Protein AF-A0A952NT50-F1 (afdb_monomer_lite)

Secondary structure (DSSP, 8-state):
-HHHHHHHHHHHHHHHHHHHHTT--HHHHHHHHHHHHSTTTHHHH-HHHHHHHS-GGGHHHHHHHHHHHHHHHHHHHHHHS-HHHHHHTHHHHHHHHHHHHHHHHHHHHHHHHHHHHHHHHHHHHHHHHHHHHHHHHHHHHHHHHHHHHHHHHHHHHHGGGSS--

Foldseek 3Di:
DVLLVVQLVVQLQVQLVVCVVVVHHSVVRSVVSCCCLDCNNCCVVPVPVNCVSPPPVCVVVVVVVVVVVVVVVVVVVVVPDDVVVCVVCVVVVVVVVCCVVVVVVCCVVCVVVVVCVVVVVVVVVVPVVVVVVVVVVVVVVVVVVVVVVVVVVVVVVPPPPPPDD

Radius of gyration: 36.41 Å; chains: 1; bounding box: 46×116×44 Å

Sequence (165 aa):
MLAQILIIVVASRLAGRLMRVFGQPAVVGEMIAGIVLGHSVFGLVWPAGFQVVFPAASMPNLYVLAQLGLILFMFVVGMDLRIEHLKSRAKTAVVISHVSIVAPFLLGVGAPSLRKRAFCDGQHRIGQPYGRRERERRRRANLQGHAFDGVHHHAFRGERRDRRR

pLDDT: mean 81.54, std 14.93, range [47.31, 97.56]

Structure (mmCIF, N/CA/C/O backbone):
data_AF-A0A952NT50-F1
#
_entry.id   AF-A0A952NT50-F1
#
loop_
_atom_site.group_PDB
_atom_site.id
_atom_site.type_symbol
_atom_site.label_atom_id
_atom_site.label_alt_id
_atom_site.label_comp_id
_atom_site.label_asym_id
_atom_site.label_entity_id
_atom_site.label_seq_id
_atom_site.pdbx_PDB_ins_code
_atom_site.Cartn_x
_atom_site.Cartn_y
_atom_site.Cartn_z
_atom_site.occupancy
_atom_site.B_iso_or_equiv
_atom_site.auth_seq_id
_atom_site.auth_comp_id
_atom_site.auth_asym_id
_atom_site.auth_atom_id
_atom_site.pdbx_PDB_model_num
ATOM 1 N N . MET A 1 1 ? 15.094 11.043 -11.342 1.00 80.75 1 MET A N 1
ATOM 2 C CA . MET A 1 1 ? 14.196 11.550 -10.279 1.00 80.75 1 MET A CA 1
ATOM 3 C C . MET A 1 1 ? 12.931 12.193 -10.816 1.00 80.75 1 MET A C 1
ATOM 5 O O . MET A 1 1 ? 11.884 11.577 -10.700 1.00 80.75 1 MET A O 1
ATOM 9 N N . LEU A 1 2 ? 12.987 13.382 -11.431 1.00 87.44 2 LEU A N 1
ATOM 10 C CA . LEU A 1 2 ? 11.765 14.095 -11.848 1.00 87.44 2 LEU A CA 1
ATOM 11 C C . LEU A 1 2 ? 10.910 13.293 -12.840 1.00 87.44 2 LEU A C 1
ATOM 13 O O . LEU A 1 2 ? 9.710 13.156 -12.633 1.00 87.44 2 LEU A O 1
ATOM 17 N N . ALA A 1 3 ? 11.535 12.679 -13.849 1.00 89.69 3 ALA A N 1
ATOM 18 C CA . ALA A 1 3 ? 10.836 11.818 -14.804 1.00 89.69 3 ALA A CA 1
ATOM 19 C C . ALA A 1 3 ? 10.148 10.615 -14.130 1.00 89.69 3 ALA A C 1
ATOM 21 O O . ALA A 1 3 ? 9.032 10.267 -14.490 1.00 89.69 3 ALA A O 1
ATOM 22 N N . GLN A 1 4 ? 10.769 10.015 -13.110 1.00 90.25 4 GLN A N 1
ATOM 23 C CA . GLN A 1 4 ? 10.191 8.881 -12.375 1.00 90.25 4 GLN A CA 1
ATOM 24 C C . GLN A 1 4 ? 8.969 9.302 -11.576 1.00 90.25 4 GLN A C 1
ATOM 26 O O . GLN A 1 4 ? 7.935 8.647 -11.644 1.00 90.25 4 GLN A O 1
ATOM 31 N N . ILE A 1 5 ? 9.082 10.411 -10.842 1.00 91.25 5 ILE A N 1
ATOM 32 C CA . ILE A 1 5 ? 7.966 10.966 -10.075 1.00 91.25 5 ILE A CA 1
ATOM 33 C C . ILE A 1 5 ? 6.824 11.320 -11.026 1.00 91.25 5 ILE A C 1
ATOM 35 O O . ILE A 1 5 ? 5.679 10.986 -10.741 1.00 91.25 5 ILE A O 1
ATOM 39 N N . LEU A 1 6 ? 7.128 11.923 -12.180 1.00 94.50 6 LEU A N 1
ATOM 40 C CA . LEU A 1 6 ? 6.132 12.229 -13.202 1.00 94.50 6 LEU A CA 1
ATOM 41 C C . LEU A 1 6 ? 5.423 10.960 -13.691 1.00 94.50 6 LEU A C 1
ATOM 43 O O . LEU A 1 6 ? 4.196 10.922 -13.688 1.00 94.50 6 LEU A O 1
ATOM 47 N N . ILE A 1 7 ? 6.173 9.915 -14.053 1.00 92.94 7 ILE A N 1
ATOM 48 C CA . ILE A 1 7 ? 5.614 8.633 -14.507 1.00 92.94 7 ILE A CA 1
ATOM 49 C C . ILE A 1 7 ? 4.719 8.018 -13.425 1.00 92.94 7 ILE A C 1
ATOM 51 O O . ILE A 1 7 ? 3.589 7.634 -13.723 1.00 92.94 7 ILE A O 1
ATOM 55 N N . ILE A 1 8 ? 5.183 7.977 -12.171 1.00 93.00 8 ILE A N 1
ATOM 56 C CA . ILE A 1 8 ? 4.415 7.439 -11.040 1.00 93.00 8 ILE A CA 1
ATOM 57 C C . ILE A 1 8 ? 3.129 8.243 -10.838 1.00 93.00 8 ILE A C 1
ATOM 59 O O . ILE A 1 8 ? 2.047 7.668 -10.791 1.00 93.00 8 ILE A O 1
ATOM 63 N N . VAL A 1 9 ? 3.218 9.572 -10.747 1.00 94.06 9 VAL A N 1
ATOM 64 C CA . VAL A 1 9 ? 2.055 10.432 -10.485 1.00 94.06 9 VAL A CA 1
ATOM 65 C C . VAL A 1 9 ? 1.040 10.340 -11.621 1.00 94.06 9 VAL A C 1
ATOM 67 O O . VAL A 1 9 ? -0.156 10.213 -11.356 1.00 94.06 9 VAL A O 1
ATOM 70 N N . VAL A 1 10 ? 1.489 10.373 -12.878 1.00 96.25 10 VAL A N 1
ATOM 71 C CA . VAL A 1 10 ? 0.603 10.261 -14.044 1.00 96.25 10 VAL A CA 1
ATOM 72 C C . VAL A 1 10 ? -0.089 8.901 -14.059 1.00 96.25 10 VAL A C 1
ATOM 74 O O . VAL A 1 10 ? -1.316 8.853 -14.145 1.00 96.25 10 VAL A O 1
ATOM 77 N N . ALA A 1 11 ? 0.659 7.808 -13.907 1.00 94.75 11 ALA A N 1
ATOM 78 C CA . ALA A 1 11 ? 0.088 6.465 -13.890 1.00 94.75 11 ALA A CA 1
ATOM 79 C C . ALA A 1 11 ? -0.905 6.273 -12.735 1.00 94.75 11 ALA A C 1
ATOM 81 O O . ALA A 1 11 ? -2.023 5.809 -12.963 1.00 94.75 11 ALA A O 1
ATOM 82 N N . SER A 1 12 ? -0.548 6.700 -11.520 1.00 94.56 12 SER A N 1
ATOM 83 C CA . SER A 1 12 ? -1.426 6.627 -10.349 1.00 94.56 12 SER A CA 1
ATOM 84 C C . SER A 1 12 ? -2.704 7.441 -10.541 1.00 94.56 12 SER A C 1
ATOM 86 O O . SER A 1 12 ? -3.794 6.958 -10.235 1.00 94.56 12 SER A O 1
ATOM 88 N N . ARG A 1 13 ? -2.623 8.648 -11.118 1.00 95.62 13 ARG A N 1
ATOM 89 C CA . ARG A 1 13 ? -3.809 9.477 -11.392 1.00 95.62 13 ARG A CA 1
ATOM 90 C C . ARG A 1 13 ? -4.702 8.879 -12.474 1.00 95.62 13 ARG A C 1
ATOM 92 O O . ARG A 1 13 ? -5.925 8.953 -12.342 1.00 95.62 13 ARG A O 1
ATOM 99 N N . LEU A 1 14 ? -4.121 8.303 -13.525 1.00 96.56 14 LEU A N 1
ATOM 100 C CA . LEU A 1 14 ? -4.877 7.632 -14.583 1.00 96.56 14 LEU A CA 1
ATOM 101 C C . LEU A 1 14 ? -5.596 6.397 -14.036 1.00 96.56 14 LEU A C 1
ATOM 103 O O . LEU A 1 14 ? -6.806 6.270 -14.219 1.00 96.56 14 LEU A O 1
ATOM 107 N N . ALA A 1 15 ? -4.891 5.548 -13.289 1.00 95.38 15 ALA A N 1
ATOM 108 C CA . ALA A 1 15 ? -5.479 4.365 -12.673 1.00 95.38 15 ALA A CA 1
ATOM 109 C C . ALA A 1 15 ? -6.537 4.723 -11.622 1.00 95.38 15 ALA A C 1
ATOM 111 O O . ALA A 1 15 ? -7.607 4.122 -11.604 1.00 95.38 15 ALA A O 1
ATOM 112 N N . GLY A 1 16 ? -6.298 5.741 -10.791 1.00 95.38 16 GLY A N 1
ATOM 113 C CA . GLY A 1 16 ? -7.278 6.232 -9.821 1.00 95.38 16 GLY A CA 1
ATOM 114 C C . GLY A 1 16 ? -8.541 6.793 -10.483 1.00 95.38 16 GLY A C 1
ATOM 115 O O . GLY A 1 16 ? -9.649 6.555 -10.004 1.00 95.38 16 GLY A O 1
ATOM 116 N N . ARG A 1 17 ? -8.409 7.499 -11.617 1.00 95.94 17 ARG A N 1
ATOM 117 C CA . ARG A 1 17 ? -9.565 7.939 -12.421 1.00 95.94 17 ARG A CA 1
ATOM 118 C C . ARG A 1 17 ? -10.319 6.758 -13.017 1.00 95.94 17 ARG A C 1
ATOM 120 O O . ARG A 1 17 ? -11.539 6.729 -12.913 1.00 95.94 17 ARG A O 1
ATOM 127 N N . LEU A 1 18 ? -9.608 5.788 -13.585 1.00 95.81 18 LEU A N 1
ATOM 128 C CA . LEU A 1 18 ? -10.213 4.582 -14.142 1.00 95.81 18 LEU A CA 1
ATOM 129 C C . LEU A 1 18 ? -10.977 3.799 -13.063 1.00 95.81 18 LEU A C 1
ATOM 131 O O . LEU A 1 18 ? -12.113 3.394 -13.273 1.00 95.81 18 LEU A O 1
ATOM 135 N N . MET A 1 19 ? -10.398 3.672 -11.871 1.00 95.50 19 MET A N 1
ATOM 136 C CA . MET A 1 19 ? -11.001 2.968 -10.740 1.00 95.50 19 MET A CA 1
ATOM 137 C C . MET A 1 19 ? -12.266 3.668 -10.212 1.00 95.50 19 MET A C 1
ATOM 139 O O . MET A 1 19 ? -13.236 3.004 -9.852 1.00 95.50 19 MET A O 1
ATOM 143 N N . ARG A 1 20 ? -12.313 5.008 -10.269 1.00 94.12 20 ARG A N 1
ATOM 144 C CA . ARG A 1 20 ? -13.537 5.774 -9.978 1.00 94.12 20 ARG A CA 1
ATOM 145 C C . ARG A 1 20 ? -14.669 5.475 -10.962 1.00 94.12 20 ARG A C 1
ATOM 147 O O . ARG A 1 20 ? -15.819 5.453 -10.537 1.00 94.12 20 ARG A O 1
ATOM 154 N N . VAL A 1 21 ? -14.365 5.220 -12.240 1.00 94.38 21 VAL A N 1
ATOM 155 C CA . VAL A 1 21 ? -15.382 4.820 -13.235 1.00 94.38 21 VAL A CA 1
ATOM 156 C C . VAL A 1 21 ? -16.021 3.482 -12.850 1.00 94.38 21 VAL A C 1
ATOM 158 O O . VAL A 1 21 ? -17.219 3.302 -13.032 1.00 94.38 21 VAL A O 1
ATOM 161 N N . PHE A 1 22 ? -15.257 2.579 -12.233 1.00 93.94 22 PHE A N 1
ATOM 162 C CA . PHE A 1 22 ? -15.753 1.301 -11.714 1.00 93.94 22 PHE A CA 1
ATOM 163 C C . PHE A 1 22 ? -16.436 1.397 -10.333 1.00 93.94 22 PHE A C 1
ATOM 165 O O . PHE A 1 22 ? -16.774 0.370 -9.749 1.00 93.94 22 PHE A O 1
ATOM 172 N N . GLY A 1 23 ? -16.628 2.602 -9.779 1.00 93.56 23 GLY A N 1
ATOM 173 C CA . GLY A 1 23 ? -17.250 2.804 -8.463 1.00 93.56 23 GLY A CA 1
ATOM 174 C C . GLY A 1 23 ? -16.351 2.452 -7.272 1.00 93.56 23 GLY A C 1
ATOM 175 O O . GLY A 1 23 ? -16.820 2.386 -6.138 1.00 93.56 23 GLY A O 1
ATOM 176 N N . GLN A 1 24 ? -15.059 2.227 -7.510 1.00 95.88 24 GLN A N 1
ATOM 177 C CA . GLN A 1 24 ? -14.085 1.915 -6.471 1.00 95.88 24 GLN A CA 1
ATOM 178 C C . GLN A 1 24 ? -13.389 3.198 -5.972 1.00 95.88 24 GLN A C 1
ATOM 180 O O . GLN A 1 24 ? -13.205 4.151 -6.741 1.00 95.88 24 GLN A O 1
ATOM 185 N N . PRO A 1 25 ? -12.963 3.258 -4.695 1.00 94.50 25 PRO A N 1
ATOM 186 C CA . PRO A 1 25 ? -12.194 4.389 -4.187 1.00 94.50 25 PRO A CA 1
ATOM 187 C C . PRO A 1 25 ? -10.909 4.594 -4.997 1.00 94.50 25 PRO A C 1
ATOM 189 O O . PRO A 1 25 ? -10.187 3.642 -5.289 1.00 94.50 25 PRO A O 1
ATOM 192 N N . ALA A 1 26 ? -10.579 5.848 -5.318 1.00 94.25 26 ALA A N 1
ATOM 193 C CA . ALA A 1 26 ? -9.410 6.172 -6.146 1.00 94.25 26 ALA A CA 1
ATOM 194 C C . ALA A 1 26 ? -8.092 5.606 -5.594 1.00 94.25 26 ALA A C 1
ATOM 196 O O . ALA A 1 26 ? -7.243 5.178 -6.371 1.00 94.25 26 ALA A O 1
ATOM 197 N N . VAL A 1 27 ? -7.966 5.537 -4.264 1.00 93.44 27 VAL A N 1
ATOM 198 C CA . VAL A 1 27 ? -6.796 4.991 -3.559 1.00 93.44 27 VAL A CA 1
ATOM 199 C C . VAL A 1 27 ? -6.504 3.547 -3.979 1.00 93.44 27 VAL A C 1
ATOM 201 O O . VAL A 1 27 ? -5.345 3.175 -4.129 1.00 93.44 27 VAL A O 1
ATOM 204 N N . VAL A 1 28 ? -7.539 2.742 -4.249 1.00 94.94 28 VAL A N 1
ATOM 205 C CA . VAL A 1 28 ? -7.368 1.360 -4.725 1.00 94.94 28 VAL A CA 1
ATOM 206 C C . VAL A 1 28 ? -6.683 1.346 -6.096 1.00 94.94 28 VAL A C 1
ATOM 208 O O . VAL A 1 28 ? -5.769 0.558 -6.329 1.00 94.94 28 VAL A O 1
ATOM 211 N N . GLY A 1 29 ? -7.068 2.259 -6.991 1.00 94.94 29 GLY A N 1
ATOM 212 C CA . GLY A 1 29 ? -6.460 2.392 -8.317 1.00 94.94 29 GLY A CA 1
ATOM 213 C C . GLY A 1 29 ? -5.013 2.875 -8.254 1.00 94.94 29 GLY A C 1
ATOM 214 O O . GLY A 1 29 ? -4.162 2.371 -8.984 1.00 94.94 29 GLY A O 1
ATOM 215 N N . GLU A 1 30 ? -4.715 3.800 -7.344 1.00 94.81 30 GLU A N 1
ATOM 216 C CA . GLU A 1 30 ? -3.352 4.285 -7.101 1.00 94.81 30 GLU A CA 1
ATOM 217 C C . GLU A 1 30 ? -2.436 3.164 -6.569 1.00 94.81 30 GLU A C 1
ATOM 219 O O . GLU A 1 30 ? -1.310 3.016 -7.046 1.00 94.81 30 GLU A O 1
ATOM 224 N N . MET A 1 31 ? -2.930 2.316 -5.655 1.00 94.06 31 MET A N 1
ATOM 225 C CA . MET A 1 31 ? -2.195 1.136 -5.171 1.00 94.06 31 MET A CA 1
ATOM 226 C C . MET A 1 31 ? -1.918 0.128 -6.292 1.00 94.06 31 MET A C 1
ATOM 228 O O . MET A 1 31 ? -0.798 -0.371 -6.412 1.00 94.06 31 MET A O 1
ATOM 232 N N . ILE A 1 32 ? -2.913 -0.143 -7.141 1.00 94.69 32 ILE A N 1
ATOM 233 C CA . ILE A 1 32 ? -2.757 -1.049 -8.286 1.00 94.69 32 ILE A CA 1
ATOM 234 C C . ILE A 1 32 ? -1.720 -0.502 -9.268 1.00 94.69 32 ILE A C 1
ATOM 236 O O . ILE A 1 32 ? -0.850 -1.257 -9.694 1.00 94.69 32 ILE A O 1
ATOM 240 N N . ALA A 1 33 ? -1.750 0.797 -9.586 1.00 94.69 33 ALA A N 1
ATOM 241 C CA . ALA A 1 33 ? -0.730 1.415 -10.435 1.00 94.69 33 ALA A CA 1
ATOM 242 C C . ALA A 1 33 ? 0.679 1.239 -9.860 1.00 94.69 33 ALA A C 1
ATOM 244 O O . ALA A 1 33 ? 1.596 0.901 -10.604 1.00 94.69 33 ALA A O 1
ATOM 245 N N . GLY A 1 34 ? 0.843 1.405 -8.544 1.00 92.75 34 GLY A N 1
ATOM 246 C CA . GLY A 1 34 ? 2.114 1.158 -7.863 1.00 92.75 34 GLY A CA 1
ATOM 247 C C . GLY A 1 34 ? 2.588 -0.293 -7.984 1.00 92.75 34 GLY A C 1
ATOM 248 O O . GLY A 1 34 ? 3.756 -0.531 -8.282 1.00 92.75 34 GLY A O 1
ATOM 249 N N . ILE A 1 35 ? 1.691 -1.269 -7.813 1.00 92.81 35 ILE A N 1
ATOM 250 C CA . ILE A 1 35 ? 2.020 -2.698 -7.960 1.00 92.81 35 ILE A CA 1
ATOM 251 C C . ILE A 1 35 ? 2.380 -3.033 -9.412 1.00 92.81 35 ILE A C 1
ATOM 253 O O . ILE A 1 35 ? 3.349 -3.756 -9.652 1.00 92.81 35 ILE A O 1
ATOM 257 N N . VAL A 1 36 ? 1.625 -2.491 -10.372 1.00 92.81 36 VAL A N 1
ATOM 258 C CA . VAL A 1 36 ? 1.848 -2.706 -11.806 1.00 92.81 36 VAL A CA 1
ATOM 259 C C . VAL A 1 36 ? 3.177 -2.097 -12.247 1.00 92.81 36 VAL A C 1
ATOM 261 O O . VAL A 1 36 ? 3.949 -2.777 -12.912 1.00 92.81 36 VAL A O 1
ATOM 264 N N . LEU A 1 37 ? 3.473 -0.856 -11.850 1.00 90.44 37 LEU A N 1
ATOM 265 C CA . LEU A 1 37 ? 4.741 -0.180 -12.160 1.00 90.44 37 LEU A CA 1
ATOM 266 C C . LEU A 1 37 ? 5.935 -0.724 -11.368 1.00 90.44 37 LEU A C 1
ATOM 268 O O . LEU A 1 37 ? 7.084 -0.500 -11.750 1.00 90.44 37 LEU A O 1
ATOM 272 N N . GLY A 1 38 ? 5.676 -1.404 -10.255 1.00 88.12 38 GLY A N 1
ATOM 273 C CA . GLY A 1 38 ? 6.701 -1.992 -9.414 1.00 88.12 38 GLY A CA 1
ATOM 274 C C . GLY A 1 38 ? 7.410 -3.176 -10.070 1.00 88.12 38 GLY A C 1
ATOM 275 O O . GLY A 1 38 ? 7.023 -3.701 -11.118 1.00 88.12 38 GLY A O 1
ATOM 276 N N . HIS A 1 39 ? 8.450 -3.655 -9.391 1.00 84.81 39 HIS A N 1
ATOM 277 C CA . HIS A 1 39 ? 9.201 -4.828 -9.834 1.00 84.81 39 HIS A CA 1
ATOM 278 C C . HIS A 1 39 ? 8.315 -6.088 -9.939 1.00 84.81 39 HIS A C 1
ATOM 280 O O . HIS A 1 39 ? 8.584 -6.965 -10.755 1.00 84.81 39 HIS A O 1
ATOM 286 N N . SER A 1 40 ? 7.234 -6.161 -9.153 1.00 84.44 40 SER A N 1
ATOM 287 C CA . SER A 1 40 ? 6.323 -7.310 -9.089 1.00 84.44 40 SER A CA 1
ATOM 288 C C . SER A 1 40 ? 5.581 -7.610 -10.391 1.00 84.44 40 SER A C 1
ATOM 290 O O . SER A 1 40 ? 5.180 -8.750 -10.581 1.00 84.44 40 SER A O 1
ATOM 292 N N . VAL A 1 41 ? 5.371 -6.626 -11.271 1.00 89.44 41 VAL A N 1
ATOM 293 C CA . VAL A 1 41 ? 4.690 -6.841 -12.560 1.00 89.44 41 VAL A CA 1
ATOM 294 C C . VAL A 1 41 ? 5.548 -6.304 -13.695 1.00 89.44 41 VAL A C 1
ATOM 296 O O . VAL A 1 41 ? 6.017 -7.087 -14.519 1.00 89.44 41 VAL A O 1
ATOM 299 N N . PHE A 1 42 ? 5.827 -4.998 -13.721 1.00 87.62 42 PHE A N 1
ATOM 300 C CA . PHE A 1 42 ? 6.633 -4.398 -14.785 1.00 87.62 42 PHE A CA 1
ATOM 301 C C . PHE A 1 42 ? 8.058 -4.965 -14.822 1.00 87.62 42 PHE A C 1
ATOM 303 O O . PHE A 1 42 ? 8.573 -5.258 -15.899 1.00 87.62 42 PHE A O 1
ATOM 310 N N . GLY A 1 43 ? 8.657 -5.218 -13.653 1.00 85.31 43 GLY A N 1
ATOM 311 C CA . GLY A 1 43 ? 9.974 -5.857 -13.556 1.00 85.31 43 GLY A CA 1
ATOM 312 C C . GLY A 1 43 ? 10.014 -7.304 -14.061 1.00 85.31 43 GLY A C 1
ATOM 313 O O . GLY A 1 43 ? 11.036 -7.716 -14.601 1.00 85.31 43 GLY A O 1
ATOM 314 N N . LEU A 1 44 ? 8.914 -8.060 -13.946 1.00 85.81 44 LEU A N 1
ATOM 315 C CA . LEU A 1 44 ? 8.819 -9.434 -14.461 1.00 85.81 44 LEU A CA 1
ATOM 316 C C . LEU A 1 44 ? 8.550 -9.480 -15.969 1.00 85.81 44 LEU A C 1
ATOM 318 O O . LEU A 1 44 ? 9.103 -10.330 -16.661 1.00 85.81 44 LEU A O 1
ATOM 322 N N . VAL A 1 45 ? 7.701 -8.580 -16.477 1.00 88.50 45 VAL A N 1
ATOM 323 C CA . VAL A 1 45 ? 7.327 -8.544 -17.901 1.00 88.50 45 VAL A CA 1
ATOM 324 C C . VAL A 1 45 ? 8.445 -7.941 -18.751 1.00 88.50 45 VAL A C 1
ATOM 326 O O . VAL A 1 45 ? 8.733 -8.451 -19.831 1.00 88.50 45 VAL A O 1
ATOM 329 N N . TRP A 1 46 ? 9.088 -6.867 -18.276 1.00 88.31 46 TRP A N 1
ATOM 330 C CA . TRP A 1 46 ? 10.166 -6.196 -19.002 1.00 88.31 46 TRP A CA 1
ATOM 331 C C . TRP A 1 46 ? 11.281 -5.699 -18.059 1.00 88.31 46 TRP A C 1
ATOM 333 O O . TRP A 1 46 ? 11.364 -4.507 -17.741 1.00 88.31 46 TRP A O 1
ATOM 343 N N . PRO A 1 47 ? 12.243 -6.574 -17.706 1.00 85.00 47 PRO A N 1
ATOM 344 C CA . PRO A 1 47 ? 13.343 -6.232 -16.801 1.00 85.00 47 PRO A CA 1
ATOM 345 C C . PRO A 1 47 ? 14.230 -5.083 -17.310 1.00 85.00 47 PRO A C 1
ATOM 347 O O . PRO A 1 47 ? 14.584 -4.181 -16.554 1.00 85.00 47 PRO A O 1
ATOM 350 N N . ALA A 1 48 ? 14.568 -5.076 -18.605 1.00 85.69 48 ALA A N 1
ATOM 351 C CA . ALA A 1 48 ? 15.426 -4.045 -19.198 1.00 85.69 48 ALA A CA 1
ATOM 352 C C . ALA A 1 48 ? 14.782 -2.641 -19.180 1.00 85.69 48 ALA A C 1
ATOM 354 O O . ALA A 1 48 ? 15.441 -1.659 -18.856 1.00 85.69 48 ALA A O 1
ATOM 355 N N . GLY A 1 49 ? 13.482 -2.543 -19.465 1.00 84.38 49 GLY A N 1
ATOM 356 C CA . GLY A 1 49 ? 12.706 -1.305 -19.422 1.00 84.38 49 GLY A CA 1
ATOM 357 C C . GLY A 1 49 ? 12.532 -0.799 -17.995 1.00 84.38 49 GLY A C 1
ATOM 358 O O . GLY A 1 49 ? 12.641 0.403 -17.759 1.00 84.38 49 GLY A O 1
ATOM 359 N N . PHE A 1 50 ? 12.372 -1.705 -17.024 1.00 86.75 50 PHE A N 1
ATOM 360 C CA . PHE A 1 50 ? 12.378 -1.344 -15.608 1.00 86.75 50 PHE A CA 1
ATOM 361 C C . PHE A 1 50 ? 13.696 -0.674 -15.198 1.00 86.75 50 PHE A C 1
ATOM 363 O O . PHE A 1 50 ? 13.654 0.373 -14.566 1.00 86.75 50 PHE A O 1
ATOM 370 N N . GLN A 1 51 ? 14.856 -1.203 -15.602 1.00 85.25 51 GLN A N 1
ATOM 371 C CA . GLN A 1 51 ? 16.159 -0.602 -15.265 1.00 85.25 51 GLN A CA 1
ATOM 372 C C . GLN A 1 51 ? 16.376 0.778 -15.909 1.00 85.25 51 GLN A C 1
ATOM 374 O O . GLN A 1 51 ? 17.027 1.637 -15.315 1.00 85.25 51 GLN A O 1
ATOM 379 N N . VAL A 1 52 ? 15.807 1.012 -17.097 1.00 86.38 52 VAL A N 1
ATOM 380 C CA . VAL A 1 52 ? 15.858 2.318 -17.779 1.00 86.38 52 VAL A CA 1
ATOM 381 C C . VAL A 1 52 ? 14.975 3.348 -17.070 1.00 86.38 52 VAL A C 1
ATOM 383 O O . VAL A 1 52 ? 15.405 4.474 -16.825 1.00 86.38 52 VAL A O 1
ATOM 386 N N . VAL A 1 53 ? 13.743 2.970 -16.717 1.00 84.88 53 VAL A N 1
ATOM 387 C CA . VAL A 1 53 ? 12.782 3.873 -16.061 1.00 84.88 53 VAL A CA 1
ATOM 388 C C . VAL A 1 53 ? 13.142 4.088 -14.586 1.00 84.88 53 VAL A C 1
ATOM 390 O O . VAL A 1 53 ? 13.049 5.200 -14.060 1.00 84.88 53 VAL A O 1
ATOM 393 N N . PHE A 1 54 ? 13.616 3.043 -13.916 1.00 86.69 54 PHE A N 1
ATOM 394 C CA . PHE A 1 54 ? 13.896 3.003 -12.488 1.00 86.69 54 PHE A CA 1
ATOM 395 C C . PHE A 1 54 ? 15.326 2.506 -12.185 1.00 86.69 54 PHE A C 1
ATOM 397 O O . PHE A 1 54 ? 15.497 1.398 -11.674 1.00 86.69 54 PHE A O 1
ATOM 404 N N . PRO A 1 55 ? 16.372 3.327 -12.423 1.00 85.88 55 PRO A N 1
ATOM 405 C CA . PRO A 1 55 ? 17.746 2.952 -12.103 1.00 85.88 55 PRO A CA 1
ATOM 406 C C . PRO A 1 55 ? 17.956 2.764 -10.596 1.00 85.88 55 PRO A C 1
ATOM 408 O O . PRO A 1 55 ? 17.411 3.520 -9.785 1.00 85.88 55 PRO A O 1
ATOM 411 N N . ALA A 1 56 ? 18.833 1.830 -10.217 1.00 85.44 56 ALA A N 1
ATOM 412 C CA . ALA A 1 56 ? 19.143 1.514 -8.818 1.00 85.44 56 ALA A CA 1
ATOM 413 C C . ALA A 1 56 ? 19.605 2.732 -7.996 1.00 85.44 56 ALA A C 1
ATOM 415 O O . ALA A 1 56 ? 19.204 2.888 -6.845 1.00 85.44 56 ALA A O 1
ATOM 416 N N . ALA A 1 57 ? 20.360 3.651 -8.610 1.00 88.50 57 ALA A N 1
ATOM 417 C CA . ALA A 1 57 ? 20.793 4.897 -7.975 1.00 88.50 57 ALA A CA 1
ATOM 418 C C . ALA A 1 57 ? 19.618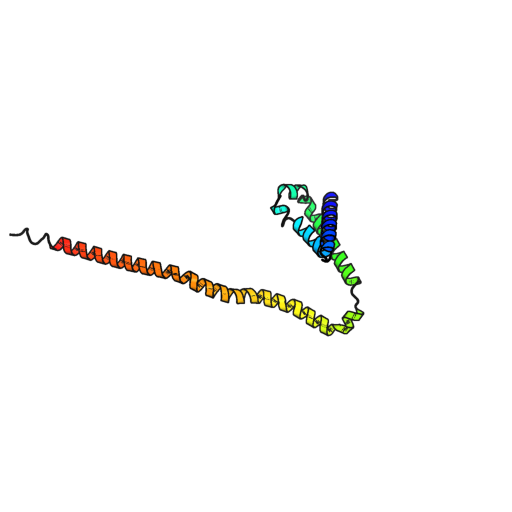 5.777 -7.514 1.00 88.50 57 ALA A C 1
ATOM 420 O O . ALA A 1 57 ? 19.788 6.623 -6.639 1.00 88.50 57 ALA A O 1
ATOM 421 N N . SER A 1 58 ? 18.426 5.593 -8.100 1.00 87.00 58 SER A N 1
ATOM 422 C CA . SER A 1 58 ? 17.258 6.396 -7.760 1.00 87.00 58 SER A CA 1
ATOM 423 C C . SER A 1 58 ? 16.381 5.831 -6.643 1.00 87.00 58 SER A C 1
ATOM 425 O O . SER A 1 58 ? 15.648 6.580 -5.996 1.00 87.00 58 SER A O 1
ATOM 427 N N . MET A 1 59 ? 16.465 4.525 -6.397 1.00 87.69 59 MET A N 1
ATOM 428 C CA . MET A 1 59 ? 15.610 3.819 -5.438 1.00 87.69 59 MET A CA 1
ATOM 429 C C . MET A 1 59 ? 15.643 4.403 -4.018 1.00 87.69 59 MET A C 1
ATOM 431 O O . MET A 1 59 ? 14.563 4.594 -3.455 1.00 87.69 59 MET A O 1
ATOM 435 N N . PRO A 1 60 ? 16.811 4.760 -3.441 1.00 92.12 60 PRO A N 1
ATOM 436 C CA . PRO A 1 60 ? 16.856 5.294 -2.081 1.00 92.12 60 PRO A CA 1
ATOM 437 C C . PRO A 1 60 ? 16.076 6.605 -1.928 1.00 92.12 60 PRO A C 1
ATOM 439 O O . PRO A 1 60 ? 15.309 6.762 -0.981 1.00 92.12 60 PRO A O 1
ATOM 442 N N . ASN A 1 61 ? 16.194 7.529 -2.886 1.00 92.38 61 ASN A N 1
ATOM 443 C CA . ASN A 1 61 ? 15.498 8.816 -2.794 1.00 92.38 61 ASN A CA 1
ATOM 444 C C . ASN A 1 61 ? 13.988 8.662 -3.013 1.00 92.38 61 ASN A C 1
ATOM 446 O O . ASN A 1 61 ? 13.207 9.326 -2.333 1.00 92.38 61 ASN A O 1
ATOM 450 N N . LEU A 1 62 ? 13.564 7.778 -3.929 1.00 91.19 62 LEU A N 1
ATOM 451 C CA . LEU A 1 62 ? 12.144 7.450 -4.096 1.00 91.19 62 LEU A CA 1
ATOM 452 C C . LEU A 1 62 ? 11.555 6.832 -2.824 1.00 91.19 62 LEU A C 1
ATOM 454 O O . LEU A 1 62 ? 10.427 7.156 -2.463 1.00 91.19 62 LEU A O 1
ATOM 458 N N . TYR A 1 63 ? 12.317 5.983 -2.132 1.00 92.06 63 TYR A N 1
ATOM 459 C CA . TYR A 1 63 ? 11.890 5.371 -0.878 1.00 92.06 63 TYR A CA 1
ATOM 460 C C . TYR A 1 63 ? 11.682 6.411 0.227 1.00 92.06 63 TYR A C 1
ATOM 462 O O . TYR A 1 63 ? 10.628 6.421 0.862 1.00 92.06 63 TYR A O 1
ATOM 470 N N . VAL A 1 64 ? 12.630 7.336 0.405 1.00 95.31 64 VAL A N 1
ATOM 471 C CA . VAL A 1 64 ? 12.486 8.441 1.369 1.00 95.31 64 VAL A CA 1
ATOM 472 C C . VAL A 1 64 ? 11.268 9.301 1.028 1.00 95.31 64 VAL A C 1
ATOM 474 O O . VAL A 1 64 ? 10.462 9.606 1.905 1.00 95.31 64 VAL A O 1
ATOM 477 N N . LEU A 1 65 ? 11.075 9.644 -0.249 1.00 93.69 65 LEU A N 1
ATOM 478 C CA . LEU A 1 65 ? 9.920 10.431 -0.680 1.00 93.69 65 LEU A CA 1
ATOM 479 C C . LEU A 1 65 ? 8.591 9.698 -0.435 1.00 93.69 65 LEU A C 1
ATOM 481 O O . LEU A 1 65 ? 7.626 10.315 0.012 1.00 93.69 65 LEU A O 1
ATOM 485 N N . ALA A 1 66 ? 8.540 8.387 -0.684 1.00 93.19 66 ALA A N 1
ATOM 486 C CA . ALA A 1 66 ? 7.364 7.562 -0.420 1.00 93.19 66 ALA A CA 1
ATOM 487 C C . ALA A 1 66 ? 7.049 7.474 1.079 1.00 93.19 66 ALA A C 1
ATOM 489 O O . ALA A 1 66 ? 5.885 7.573 1.464 1.00 93.19 66 ALA A O 1
ATOM 490 N N . GLN A 1 67 ? 8.071 7.346 1.930 1.00 96.25 67 GLN A N 1
ATOM 491 C CA . GLN A 1 67 ? 7.896 7.378 3.382 1.00 96.25 67 GLN A CA 1
ATOM 492 C C . GLN A 1 67 ? 7.361 8.727 3.857 1.00 96.25 67 GLN A C 1
ATOM 494 O O . GLN A 1 67 ? 6.402 8.760 4.623 1.00 96.25 67 GLN A O 1
ATOM 499 N N . LEU A 1 68 ? 7.928 9.835 3.372 1.00 97.12 68 LEU A N 1
ATOM 500 C CA . LEU A 1 68 ? 7.424 11.170 3.693 1.00 97.12 68 LEU A CA 1
ATOM 501 C C . LEU A 1 68 ? 5.971 11.334 3.237 1.00 97.12 68 LEU A C 1
ATOM 503 O O . LEU A 1 68 ? 5.139 11.797 4.012 1.00 97.12 68 LEU A O 1
ATOM 507 N N . GLY A 1 69 ? 5.638 10.887 2.024 1.00 94.50 69 GLY A N 1
ATOM 508 C CA . GLY A 1 69 ? 4.265 10.893 1.518 1.00 94.50 69 GLY A CA 1
ATOM 509 C C . GLY A 1 69 ? 3.308 10.070 2.384 1.00 94.50 69 GLY A C 1
ATOM 510 O O . GLY A 1 69 ? 2.217 10.540 2.698 1.00 94.50 69 GLY A O 1
ATOM 511 N N . LEU A 1 70 ? 3.724 8.880 2.828 1.00 95.25 70 LEU A N 1
ATOM 512 C CA . LEU A 1 70 ? 2.939 8.022 3.717 1.00 95.25 70 LEU A CA 1
ATOM 513 C C . LEU A 1 70 ? 2.732 8.660 5.096 1.00 95.25 70 LEU A C 1
ATOM 515 O O . LEU A 1 70 ? 1.619 8.628 5.617 1.00 95.25 70 LEU A O 1
ATOM 519 N N . ILE A 1 71 ? 3.776 9.256 5.675 1.00 97.56 71 ILE A N 1
ATOM 520 C CA . ILE A 1 71 ? 3.695 9.946 6.969 1.00 97.56 71 ILE A CA 1
ATOM 521 C C . ILE A 1 71 ? 2.745 11.141 6.866 1.00 97.56 71 ILE A C 1
ATOM 523 O O . ILE A 1 71 ? 1.844 11.273 7.692 1.00 97.56 71 ILE A O 1
ATOM 527 N N . LEU A 1 72 ? 2.896 11.975 5.833 1.00 97.25 72 LEU A N 1
ATOM 528 C CA . LEU A 1 72 ? 2.008 13.115 5.587 1.00 97.25 72 LEU A CA 1
ATOM 529 C C . LEU A 1 72 ? 0.561 12.661 5.348 1.00 97.25 72 LEU A C 1
ATOM 531 O O . LEU A 1 72 ? -0.368 13.272 5.872 1.00 97.25 72 LEU A O 1
ATOM 535 N N . PHE A 1 73 ? 0.354 11.568 4.610 1.00 94.06 73 PHE A N 1
ATOM 536 C CA . PHE A 1 73 ? -0.971 10.988 4.391 1.00 94.06 73 PHE A CA 1
ATOM 537 C C . PHE A 1 73 ? -1.607 10.503 5.701 1.00 94.06 73 PHE A C 1
ATOM 539 O O . PHE A 1 73 ? -2.748 10.855 5.993 1.00 94.06 73 PHE A O 1
ATOM 546 N N . MET A 1 74 ? -0.868 9.759 6.527 1.00 95.19 74 MET A N 1
ATOM 547 C CA . MET A 1 74 ? -1.340 9.319 7.845 1.00 95.19 74 MET A CA 1
ATOM 548 C C . MET A 1 74 ? -1.604 10.491 8.791 1.00 95.19 74 MET A C 1
ATOM 550 O O . MET A 1 74 ? -2.561 10.447 9.561 1.00 95.19 74 MET A O 1
ATOM 554 N N . PHE A 1 75 ? -0.814 11.562 8.700 1.00 96.38 75 PHE A N 1
ATOM 555 C CA . PHE A 1 75 ? -1.053 12.789 9.452 1.00 96.38 75 PHE A CA 1
ATOM 556 C C . PHE A 1 75 ? -2.377 13.455 9.055 1.00 96.38 75 PHE A C 1
ATOM 558 O O . PHE A 1 75 ? -3.183 13.777 9.925 1.00 96.38 75 PHE A O 1
ATOM 565 N N . VAL A 1 76 ? -2.647 13.600 7.753 1.00 95.00 76 VAL A N 1
ATOM 566 C CA . VAL A 1 76 ? -3.918 14.159 7.259 1.00 95.00 76 VAL A CA 1
ATOM 567 C C . VAL A 1 76 ? -5.103 13.291 7.681 1.00 95.00 76 VAL A C 1
ATOM 569 O O . VAL A 1 76 ? -6.089 13.820 8.188 1.00 95.00 76 VAL A O 1
ATOM 572 N N . VAL A 1 77 ? -4.992 11.966 7.545 1.00 92.94 77 VAL A N 1
ATOM 573 C CA . VAL A 1 77 ? -6.027 11.024 8.006 1.00 92.94 77 VAL A CA 1
ATOM 574 C C . VAL A 1 77 ? -6.261 11.152 9.516 1.00 92.94 77 VAL A C 1
ATOM 576 O O . VAL A 1 77 ? -7.403 11.122 9.967 1.00 92.94 77 VAL A O 1
ATOM 579 N N . GLY A 1 78 ? -5.198 11.335 10.304 1.00 92.00 78 GLY A N 1
ATOM 580 C CA . GLY A 1 78 ? -5.296 11.563 11.745 1.00 92.00 78 GLY A CA 1
ATOM 581 C C . GLY A 1 78 ? -5.965 12.892 12.108 1.00 92.00 78 GLY A C 1
ATOM 582 O O . GLY A 1 78 ? -6.730 12.940 13.067 1.00 92.00 78 GLY A O 1
ATOM 583 N N . MET A 1 79 ? -5.724 13.953 11.334 1.00 93.25 79 MET A N 1
ATOM 584 C CA . MET A 1 79 ? -6.342 15.270 11.537 1.00 93.25 79 MET A CA 1
ATOM 585 C C . MET A 1 79 ? -7.830 15.295 11.155 1.00 93.25 79 MET A C 1
ATOM 587 O O . MET A 1 79 ? -8.604 16.034 11.759 1.00 93.25 79 MET A O 1
ATOM 591 N N . ASP A 1 80 ? -8.242 14.473 10.187 1.00 91.06 80 ASP A N 1
ATOM 592 C CA . ASP A 1 80 ? -9.649 14.328 9.780 1.00 91.06 80 ASP A CA 1
ATOM 593 C C . ASP A 1 80 ? -10.472 13.479 10.780 1.00 91.06 80 ASP A C 1
ATOM 595 O O . ASP A 1 80 ? -11.708 13.490 10.791 1.00 91.06 80 ASP A O 1
ATOM 599 N N . LEU A 1 81 ? -9.796 12.754 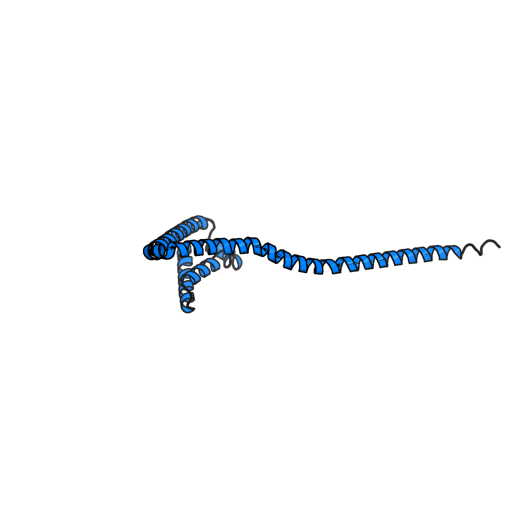11.681 1.00 89.69 81 LEU A N 1
ATOM 600 C CA . LEU A 1 81 ? -10.428 11.880 12.662 1.00 89.69 81 LEU A CA 1
ATOM 601 C C . LEU A 1 81 ? -11.040 12.669 13.838 1.00 89.69 81 LEU A C 1
ATOM 603 O O . LEU A 1 81 ? -10.357 13.265 14.670 1.00 89.69 81 LEU A O 1
ATOM 607 N N . ARG A 1 82 ? -12.371 12.613 13.971 1.00 87.69 82 ARG A N 1
ATOM 608 C CA . ARG A 1 82 ? -13.119 13.312 15.033 1.00 87.69 82 ARG A CA 1
ATOM 609 C C . ARG A 1 82 ? -13.053 12.578 16.377 1.00 87.69 82 ARG A C 1
ATOM 611 O O . ARG A 1 82 ? -13.806 11.632 16.622 1.00 87.69 82 ARG A O 1
ATOM 618 N N . ILE A 1 83 ? -12.224 13.083 17.289 1.00 85.81 83 ILE A N 1
ATOM 619 C CA . ILE A 1 83 ? -12.005 12.506 18.629 1.00 85.81 83 ILE A CA 1
ATOM 620 C C . ILE A 1 83 ? -13.286 12.456 19.482 1.00 85.81 83 ILE A C 1
ATOM 622 O O . ILE A 1 83 ? -13.482 11.494 20.224 1.00 85.81 83 ILE A O 1
ATOM 626 N N . GLU A 1 84 ? -14.184 13.436 19.351 1.00 85.44 84 GLU A N 1
ATOM 627 C CA . GLU A 1 84 ? -15.461 13.494 20.088 1.00 85.44 84 GLU A CA 1
ATOM 628 C C . GLU A 1 84 ? -16.305 12.221 19.882 1.00 85.44 84 GLU A C 1
ATOM 630 O O . GLU A 1 84 ? -16.774 11.588 20.831 1.00 85.44 84 GLU A O 1
ATOM 635 N N . HIS A 1 85 ? -16.428 11.786 18.623 1.00 79.94 85 HIS A N 1
ATOM 636 C CA . HIS A 1 85 ? -17.180 10.585 18.262 1.00 79.94 85 HIS A CA 1
ATOM 637 C C . HIS A 1 85 ? -16.464 9.322 18.742 1.00 79.94 85 HIS A C 1
ATOM 639 O O . HIS A 1 85 ? -17.116 8.387 19.214 1.00 79.94 85 HIS A O 1
ATOM 645 N N . LEU A 1 86 ? -15.128 9.313 18.693 1.00 83.56 86 LEU A N 1
ATOM 646 C CA . LEU A 1 86 ? -14.326 8.192 19.169 1.00 83.56 86 LEU A CA 1
ATOM 647 C C . LEU A 1 86 ? -14.466 7.993 20.684 1.00 83.56 86 LEU A C 1
ATOM 649 O O . LEU A 1 86 ? -14.629 6.858 21.126 1.00 83.56 86 LEU A O 1
ATOM 653 N N . LYS A 1 87 ? -14.478 9.074 21.478 1.00 83.38 87 LYS A N 1
ATOM 654 C CA . LYS A 1 87 ? -14.661 9.007 22.940 1.00 83.38 87 LYS A CA 1
ATOM 655 C C . LYS A 1 87 ? -16.011 8.396 23.319 1.00 83.38 87 LYS A C 1
ATOM 657 O O . LYS A 1 87 ? -16.054 7.507 24.167 1.00 83.38 87 LYS A O 1
ATOM 662 N N . SER A 1 88 ? -17.091 8.798 22.641 1.00 86.69 88 SER A N 1
ATOM 663 C CA . SER A 1 88 ? -18.440 8.262 22.898 1.00 86.69 88 SER A CA 1
ATOM 664 C C . SER A 1 88 ? -18.555 6.748 22.653 1.00 86.69 88 SER A C 1
ATOM 666 O O . SER A 1 88 ? -19.364 6.073 23.288 1.00 86.69 88 SER A O 1
ATOM 668 N N . ARG A 1 89 ? -17.711 6.192 21.772 1.00 87.12 89 ARG A N 1
ATOM 669 C CA . ARG A 1 89 ? -17.677 4.761 21.424 1.00 87.12 89 ARG A CA 1
ATOM 670 C C . ARG A 1 89 ? -16.359 4.081 21.794 1.00 87.12 89 ARG A C 1
ATOM 672 O O . ARG A 1 89 ? -16.060 3.014 21.261 1.00 87.12 89 ARG A O 1
ATOM 679 N N . ALA A 1 90 ? -15.589 4.652 22.722 1.00 86.19 90 ALA A N 1
ATOM 680 C CA . ALA A 1 90 ? -14.228 4.203 23.016 1.00 86.19 90 ALA A CA 1
ATOM 681 C C . ALA A 1 90 ? -14.173 2.731 23.444 1.00 86.19 90 ALA A C 1
ATOM 683 O O . ALA A 1 90 ? -13.337 1.979 22.952 1.00 86.19 90 ALA A O 1
ATOM 684 N N . LYS A 1 91 ? -15.112 2.287 24.293 1.00 88.19 91 LYS A N 1
ATOM 685 C CA . LYS A 1 91 ? -15.200 0.879 24.719 1.00 88.19 91 LYS A CA 1
ATOM 686 C C . LYS A 1 91 ? -15.396 -0.062 23.526 1.00 88.19 91 LYS A C 1
ATOM 688 O O . LYS A 1 91 ? -14.687 -1.055 23.403 1.00 88.19 91 LYS A O 1
ATOM 693 N N . THR A 1 92 ? -16.313 0.275 22.621 1.00 87.44 92 THR A N 1
ATOM 694 C CA . THR A 1 92 ? -16.585 -0.516 21.415 1.00 87.44 92 THR A CA 1
ATOM 695 C C . THR A 1 92 ? -15.397 -0.495 20.454 1.00 87.44 92 THR A C 1
ATOM 697 O O . THR A 1 92 ? -15.020 -1.542 19.939 1.00 87.44 92 THR A O 1
ATOM 700 N N . ALA A 1 93 ? -14.764 0.665 20.256 1.00 88.62 93 ALA A N 1
ATOM 701 C CA . ALA A 1 93 ? -13.577 0.799 19.417 1.00 88.62 93 ALA A CA 1
ATOM 702 C C . ALA A 1 93 ? -12.412 -0.059 19.936 1.00 88.62 93 ALA A C 1
ATOM 704 O O . ALA A 1 93 ? -11.798 -0.775 19.154 1.00 88.62 93 ALA A O 1
ATOM 705 N N . VAL A 1 94 ? -12.152 -0.066 21.25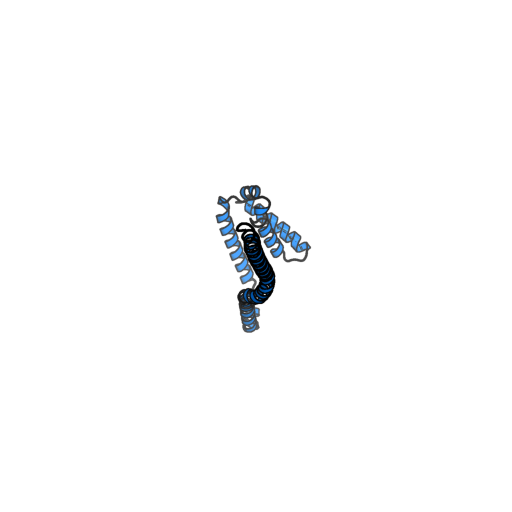0 1.00 91.19 94 VAL A N 1
ATOM 706 C CA . VAL A 1 94 ? -11.093 -0.891 21.860 1.00 91.19 94 VAL A CA 1
ATOM 707 C C . VAL A 1 94 ? -11.339 -2.381 21.626 1.00 91.19 94 VAL A C 1
ATOM 709 O O . VAL A 1 94 ? -10.404 -3.097 21.261 1.00 91.19 94 VAL A O 1
ATOM 712 N N . VAL A 1 95 ? -12.580 -2.845 21.801 1.00 94.44 95 VAL A N 1
ATOM 713 C CA . VAL A 1 95 ? -12.940 -4.249 21.552 1.00 94.44 95 VAL A CA 1
ATOM 714 C C . VAL A 1 95 ? -12.765 -4.596 20.074 1.00 94.44 95 VAL A C 1
ATOM 716 O O . VAL A 1 95 ? -12.111 -5.590 19.769 1.00 94.44 95 VAL A O 1
ATOM 719 N N . ILE A 1 96 ? -13.269 -3.766 19.153 1.00 92.56 96 ILE A N 1
ATOM 720 C CA . ILE A 1 96 ? -13.117 -3.987 17.705 1.00 92.56 96 ILE A CA 1
ATOM 721 C C . ILE A 1 96 ? -11.635 -4.030 17.315 1.00 92.56 96 ILE A C 1
ATOM 723 O O . ILE A 1 96 ? -11.229 -4.942 16.595 1.00 92.56 96 ILE A O 1
ATOM 727 N N . SER A 1 97 ? -10.814 -3.110 17.828 1.00 92.75 97 SER A N 1
ATOM 728 C CA . SER A 1 97 ? -9.371 -3.086 17.569 1.00 92.75 97 SER A CA 1
ATOM 729 C C . SER A 1 97 ? -8.695 -4.377 18.026 1.00 92.75 97 SER A C 1
ATOM 731 O O . SER A 1 97 ? -7.979 -4.997 17.240 1.00 92.75 97 SER A O 1
ATOM 733 N N . HIS A 1 98 ? -8.973 -4.845 19.248 1.00 95.31 98 HIS A N 1
ATOM 734 C CA . HIS A 1 98 ? -8.413 -6.108 19.740 1.00 95.31 98 HIS A CA 1
ATOM 735 C C . HIS A 1 98 ? -8.877 -7.298 18.904 1.00 95.31 98 HIS A C 1
ATOM 737 O O . HIS A 1 98 ? -8.053 -8.125 18.521 1.00 95.31 98 HIS A O 1
ATOM 743 N N . VAL A 1 99 ? -10.163 -7.368 18.557 1.00 95.50 99 VAL A N 1
ATOM 744 C CA . VAL A 1 99 ? -10.698 -8.440 17.707 1.00 95.50 99 VAL A CA 1
ATOM 745 C C . VAL A 1 99 ? -10.030 -8.425 16.329 1.00 95.50 99 VAL A C 1
ATOM 747 O O . VAL A 1 99 ? -9.625 -9.480 15.851 1.00 95.50 99 VAL A O 1
ATOM 750 N N . SER A 1 100 ? -9.833 -7.253 15.719 1.00 94.06 100 SER A N 1
ATOM 751 C CA . SER A 1 100 ? -9.197 -7.117 14.400 1.00 94.06 100 SER A CA 1
ATOM 752 C C . SER A 1 100 ? -7.711 -7.486 14.374 1.00 94.06 100 SER A C 1
ATOM 754 O O . SER A 1 100 ? -7.191 -7.780 13.306 1.00 94.06 100 SER A O 1
ATOM 756 N N . ILE A 1 101 ? -7.033 -7.509 15.525 1.00 94.12 101 ILE A N 1
ATOM 757 C CA . ILE A 1 101 ? -5.640 -7.960 15.653 1.00 94.12 101 ILE A CA 1
ATOM 758 C C . ILE A 1 101 ? -5.611 -9.452 15.986 1.00 94.12 101 ILE A C 1
ATOM 760 O O . ILE A 1 101 ? -4.953 -10.241 15.308 1.00 94.12 101 ILE A O 1
ATOM 764 N N . VAL A 1 102 ? -6.360 -9.853 17.016 1.00 95.44 102 VAL A N 1
ATOM 765 C CA . VAL A 1 102 ? -6.375 -11.225 17.532 1.00 95.44 102 VAL A CA 1
ATOM 766 C C . VAL A 1 102 ? -6.946 -12.192 16.498 1.00 95.44 102 VAL A C 1
ATOM 768 O O . VAL A 1 102 ? -6.389 -13.269 16.318 1.00 95.44 102 VAL A O 1
ATOM 771 N N . ALA A 1 103 ? -8.008 -11.826 15.777 1.00 93.69 103 ALA A N 1
ATOM 772 C CA . ALA A 1 103 ? -8.639 -12.708 14.797 1.00 93.69 103 ALA A CA 1
ATOM 773 C C . ALA A 1 103 ? -7.708 -13.100 13.630 1.00 93.69 103 ALA A C 1
ATOM 775 O O . ALA A 1 103 ? -7.486 -14.300 13.456 1.00 93.69 103 ALA A O 1
ATOM 776 N N . PRO A 1 104 ? -7.113 -12.175 12.843 1.00 92.88 104 PRO A N 1
ATOM 777 C CA . PRO A 1 104 ? -6.182 -12.561 11.784 1.00 92.88 104 PRO A CA 1
ATOM 778 C C . PRO A 1 104 ? -4.903 -13.194 12.337 1.00 92.88 104 PRO A C 1
ATOM 780 O O . PRO A 1 104 ? -4.333 -14.049 11.666 1.00 92.88 104 PRO A O 1
ATOM 783 N N . PHE A 1 105 ? -4.469 -12.850 13.556 1.00 91.94 105 PHE A N 1
ATOM 784 C CA . PHE A 1 105 ? -3.314 -13.492 14.187 1.00 91.94 105 PHE A CA 1
ATOM 785 C C . PHE A 1 105 ? -3.592 -14.961 14.538 1.00 91.94 105 PHE A C 1
ATOM 787 O O . PHE A 1 105 ? -2.827 -15.847 14.156 1.00 91.94 105 PHE A O 1
ATOM 794 N N . LEU A 1 106 ? -4.723 -15.248 15.192 1.00 91.94 106 LEU A N 1
ATOM 795 C CA . LEU A 1 106 ? -5.155 -16.614 15.492 1.00 91.94 106 LEU A CA 1
ATOM 796 C C . LEU A 1 106 ? -5.441 -17.411 14.219 1.00 91.94 106 LEU A C 1
ATOM 798 O O . LEU A 1 106 ? -5.075 -18.581 14.150 1.00 91.94 106 LEU A O 1
ATOM 802 N N . LEU A 1 107 ? -6.043 -16.795 13.197 1.00 87.88 107 LEU A N 1
ATOM 803 C CA . LEU A 1 107 ? -6.208 -17.430 11.890 1.00 87.88 107 LEU A CA 1
ATOM 804 C C . LEU A 1 107 ? -4.854 -17.687 11.217 1.00 87.88 107 LEU A C 1
ATOM 806 O O . LEU A 1 107 ? -4.661 -18.763 10.664 1.00 87.88 107 LEU A O 1
ATOM 810 N N . GLY A 1 108 ? -3.891 -16.769 11.306 1.00 88.44 108 GLY A N 1
ATOM 811 C CA . GLY A 1 108 ? -2.542 -16.944 10.764 1.00 88.44 108 GLY A CA 1
ATOM 812 C C . GLY A 1 108 ? -1.766 -18.081 11.433 1.00 88.44 108 GLY A C 1
ATOM 813 O O . GLY A 1 108 ? -1.143 -18.887 10.744 1.00 88.44 108 GLY A O 1
ATOM 814 N N . VAL A 1 109 ? -1.845 -18.200 12.762 1.00 88.75 109 VAL A N 1
ATOM 815 C CA . VAL A 1 109 ? -1.201 -19.280 13.538 1.00 88.75 109 VAL A CA 1
ATOM 816 C C . VAL A 1 109 ? -1.974 -20.605 13.421 1.00 88.75 109 VAL A C 1
ATOM 818 O O . VAL A 1 109 ? -1.390 -21.690 13.350 1.00 88.75 109 VAL A O 1
ATOM 821 N N . GLY A 1 110 ? -3.304 -20.538 13.378 1.00 85.19 110 GLY A N 1
ATOM 822 C CA . GLY A 1 110 ? -4.202 -21.691 13.366 1.00 85.19 110 GLY A CA 1
ATOM 823 C C . GLY A 1 110 ? -4.404 -22.320 11.986 1.00 85.19 110 GLY A C 1
ATOM 824 O O . GLY A 1 110 ? -4.503 -23.545 11.889 1.00 85.19 110 GLY A O 1
ATOM 825 N N . ALA A 1 111 ? -4.416 -21.535 10.904 1.00 80.88 111 ALA A N 1
ATOM 826 C CA . ALA A 1 111 ? -4.651 -22.034 9.545 1.00 80.88 111 ALA A CA 1
ATOM 827 C C . ALA A 1 111 ? -3.621 -23.084 9.088 1.00 80.88 111 ALA A C 1
ATOM 829 O O . ALA A 1 111 ? -4.035 -24.099 8.518 1.00 80.88 111 ALA A O 1
ATOM 830 N N . PRO A 1 112 ? -2.310 -22.954 9.378 1.00 77.44 112 PRO A N 1
ATOM 831 C CA . PRO A 1 112 ? -1.352 -24.023 9.108 1.00 77.44 112 PRO A CA 1
ATOM 832 C C . PRO A 1 112 ? -1.681 -25.314 9.863 1.00 77.44 112 PRO A C 1
ATOM 834 O O . PRO A 1 112 ? -1.512 -26.405 9.322 1.00 77.44 112 PRO A O 1
ATOM 837 N N . SER A 1 113 ? -2.188 -25.204 11.090 1.00 70.69 113 SER A N 1
ATOM 838 C CA . SER A 1 113 ? -2.538 -26.339 11.951 1.00 70.69 113 SER A CA 1
ATOM 839 C C . SER A 1 113 ? -3.799 -27.063 11.465 1.00 70.69 113 SER A C 1
ATOM 841 O O . SER A 1 113 ? -3.859 -28.293 11.501 1.00 70.69 113 SER A O 1
ATOM 843 N N . LEU A 1 114 ? -4.772 -26.318 10.930 1.00 65.94 114 LEU A N 1
ATOM 844 C CA . LEU A 1 114 ? -5.966 -26.866 10.280 1.00 65.94 114 LEU A CA 1
ATOM 845 C C . LEU A 1 114 ? -5.612 -27.531 8.938 1.00 65.94 114 LEU A C 1
ATOM 847 O O . LEU A 1 114 ? -6.059 -28.642 8.647 1.00 65.94 114 LEU A O 1
ATOM 851 N N . ARG A 1 115 ? -4.723 -26.899 8.155 1.00 61.09 115 ARG A N 1
ATOM 852 C CA . ARG A 1 115 ? -4.236 -27.440 6.879 1.00 61.09 115 ARG A CA 1
ATOM 853 C C . ARG A 1 115 ? -3.370 -28.679 7.066 1.00 61.09 115 ARG A C 1
ATOM 855 O O . ARG A 1 115 ? -3.462 -29.581 6.246 1.00 61.09 115 ARG A O 1
ATOM 862 N N . LYS A 1 116 ? -2.581 -28.782 8.142 1.00 56.44 116 LYS A N 1
ATOM 863 C CA . LYS A 1 116 ? -1.835 -30.012 8.458 1.00 56.44 116 LYS A CA 1
ATOM 864 C C . LYS A 1 116 ? -2.762 -31.207 8.672 1.00 56.44 116 LYS A C 1
ATOM 866 O O . LYS A 1 116 ? -2.403 -32.293 8.244 1.00 56.44 116 LYS A O 1
ATOM 871 N N . ARG A 1 117 ? -3.958 -31.028 9.248 1.00 55.91 117 ARG A N 1
ATOM 872 C CA . ARG A 1 117 ? -4.937 -32.125 9.380 1.00 55.91 117 ARG A CA 1
ATOM 873 C C . ARG A 1 117 ? -5.475 -32.575 8.015 1.00 55.91 117 ARG A C 1
ATOM 875 O O . ARG A 1 117 ? -5.519 -33.771 7.764 1.00 55.91 117 ARG A O 1
ATOM 882 N N . ALA A 1 118 ? -5.766 -31.640 7.108 1.00 58.12 118 ALA A N 1
ATOM 883 C CA . ALA A 1 118 ? -6.211 -31.951 5.743 1.00 58.12 118 ALA A CA 1
ATOM 884 C C . ALA A 1 118 ? -5.089 -32.502 4.831 1.00 58.12 118 ALA A C 1
ATOM 886 O O . ALA A 1 118 ? -5.323 -33.384 4.010 1.00 58.12 118 ALA A O 1
ATOM 887 N N . PHE A 1 119 ? -3.855 -32.010 4.981 1.00 58.66 119 PHE A N 1
ATOM 888 C CA . PHE A 1 119 ? -2.699 -32.419 4.177 1.00 58.66 119 PHE A CA 1
ATOM 889 C C . PHE A 1 119 ? -2.081 -33.736 4.672 1.00 58.66 119 PHE A C 1
ATOM 891 O O . PHE A 1 119 ? -1.707 -34.565 3.848 1.00 58.66 119 PHE A O 1
ATOM 898 N N . CYS A 1 120 ? -2.030 -33.991 5.990 1.00 56.97 120 CYS A N 1
ATOM 899 C CA . CYS A 1 120 ? -1.596 -35.292 6.520 1.00 56.97 120 CYS A CA 1
ATOM 900 C C . CYS A 1 120 ? -2.585 -36.418 6.192 1.00 56.97 120 CYS A C 1
ATOM 902 O O . CYS A 1 120 ? -2.135 -37.520 5.885 1.00 56.97 120 CYS A O 1
ATOM 904 N N . ASP A 1 121 ? -3.898 -36.161 6.207 1.00 57.62 121 ASP A N 1
ATOM 905 C CA . ASP A 1 121 ? -4.899 -37.167 5.814 1.00 57.62 121 ASP A CA 1
ATOM 906 C C . ASP A 1 121 ? -4.813 -37.485 4.304 1.00 57.62 121 ASP A C 1
ATOM 908 O O . ASP A 1 121 ? -4.832 -38.646 3.887 1.00 57.62 121 ASP A O 1
ATOM 912 N N . GLY A 1 122 ? -4.557 -36.463 3.475 1.00 55.31 122 GLY A N 1
ATOM 913 C CA . GLY A 1 122 ? -4.251 -36.634 2.051 1.00 55.31 122 GLY A CA 1
ATOM 914 C C . GLY A 1 122 ? -2.941 -37.393 1.785 1.00 55.31 122 GLY A C 1
ATOM 915 O O . GLY A 1 122 ? -2.906 -38.295 0.948 1.00 55.31 122 GLY A O 1
ATOM 916 N N . GLN A 1 123 ? -1.862 -37.095 2.514 1.00 57.06 123 GLN A N 1
ATOM 917 C CA . GLN A 1 123 ? -0.548 -37.708 2.286 1.00 57.06 123 GLN A CA 1
ATOM 918 C C . GLN A 1 123 ? -0.454 -39.154 2.799 1.00 57.06 123 GLN A C 1
ATOM 920 O O . GLN A 1 123 ? 0.238 -39.973 2.189 1.00 57.06 123 GLN A O 1
ATOM 925 N N . HIS A 1 124 ? -1.198 -39.513 3.850 1.00 54.75 124 HIS A N 1
ATOM 926 C CA . HIS A 1 124 ? -1.265 -40.896 4.332 1.00 54.75 124 HIS A CA 1
ATOM 927 C C . HIS A 1 124 ? -1.912 -41.837 3.295 1.00 54.75 124 HIS A C 1
ATOM 929 O O . HIS A 1 124 ? -1.461 -42.972 3.119 1.00 54.75 124 HIS A O 1
ATOM 935 N N . ARG A 1 125 ? -2.907 -41.356 2.528 1.00 56.34 125 ARG A N 1
ATOM 936 C CA . ARG A 1 125 ? -3.480 -42.103 1.390 1.00 56.34 125 ARG A CA 1
ATOM 937 C C . ARG A 1 125 ? -2.580 -42.134 0.153 1.00 56.34 125 ARG A C 1
ATOM 939 O O . ARG A 1 125 ? -2.588 -43.138 -0.552 1.00 56.34 125 ARG A O 1
ATOM 946 N N . ILE A 1 126 ? -1.793 -41.089 -0.112 1.00 59.06 126 ILE A N 1
ATOM 947 C CA . ILE A 1 126 ? -0.897 -41.025 -1.288 1.00 59.06 126 ILE A CA 1
ATOM 948 C C . ILE A 1 126 ? 0.380 -41.872 -1.076 1.00 59.06 126 ILE A C 1
ATOM 950 O O . ILE A 1 126 ? 0.922 -42.415 -2.037 1.00 59.06 126 ILE A O 1
ATOM 954 N N . GLY A 1 127 ? 0.838 -42.063 0.171 1.00 56.22 127 GLY A N 1
ATOM 955 C CA . GLY A 1 127 ? 2.020 -42.881 0.500 1.00 56.22 127 GLY A CA 1
ATOM 956 C C . GLY A 1 127 ? 1.784 -44.400 0.602 1.00 56.22 127 GLY A C 1
ATOM 957 O O . GLY A 1 127 ? 2.710 -45.187 0.398 1.00 56.22 127 GLY A O 1
ATOM 958 N N . GLN A 1 128 ? 0.555 -44.851 0.875 1.00 63.50 128 GLN A N 1
ATOM 959 C CA . GLN A 1 128 ? 0.210 -46.282 0.939 1.00 63.50 128 GLN A CA 1
ATOM 960 C C . GLN A 1 128 ? 0.291 -47.068 -0.394 1.00 63.50 128 GLN A C 1
ATOM 962 O O . GLN A 1 128 ? 0.719 -48.229 -0.354 1.00 63.50 128 GLN A O 1
ATOM 967 N N . PRO A 1 129 ? -0.071 -46.522 -1.575 1.00 59.19 129 PRO A N 1
ATOM 968 C CA . PRO A 1 129 ? -0.053 -47.296 -2.819 1.00 59.19 129 PRO A CA 1
ATOM 969 C C . PRO A 1 129 ? 1.355 -47.638 -3.332 1.00 59.19 129 PRO A C 1
ATOM 971 O O . PRO A 1 129 ? 1.491 -48.601 -4.090 1.00 59.19 129 PRO A O 1
ATOM 974 N N . TYR A 1 130 ? 2.405 -46.927 -2.905 1.00 60.28 130 TYR A N 1
ATOM 975 C CA . TYR A 1 130 ? 3.776 -47.212 -3.349 1.00 60.28 130 TYR A CA 1
ATOM 976 C C . TYR A 1 130 ? 4.374 -48.439 -2.633 1.00 60.28 130 TYR A C 1
ATOM 978 O O . TYR A 1 130 ? 4.846 -49.382 -3.270 1.00 60.28 130 TYR A O 1
ATOM 986 N N . GLY A 1 131 ? 4.251 -48.510 -1.302 1.00 64.75 131 GLY A N 1
ATOM 987 C CA . GLY A 1 131 ? 4.851 -49.587 -0.501 1.00 64.75 131 GLY A CA 1
ATOM 988 C C . GLY A 1 131 ? 4.215 -50.973 -0.683 1.00 64.75 131 GLY A C 1
ATOM 989 O O . GLY A 1 131 ? 4.868 -51.990 -0.436 1.00 64.75 131 GLY A O 1
ATOM 990 N N . ARG A 1 132 ? 2.953 -51.052 -1.130 1.00 69.94 132 ARG A N 1
ATOM 991 C CA . ARG A 1 132 ? 2.254 -52.335 -1.337 1.00 69.94 132 ARG A CA 1
ATOM 992 C C . ARG A 1 132 ? 2.742 -53.065 -2.591 1.00 69.94 132 ARG A C 1
ATOM 994 O O . ARG A 1 132 ? 3.002 -54.266 -2.527 1.00 69.94 132 ARG A O 1
ATOM 1001 N N . ARG A 1 133 ? 2.954 -52.340 -3.697 1.00 69.00 133 ARG A N 1
ATOM 1002 C CA . ARG A 1 133 ? 3.454 -52.930 -4.954 1.00 69.00 133 ARG A CA 1
ATOM 1003 C C . ARG A 1 133 ? 4.883 -53.438 -4.823 1.00 69.00 133 ARG A C 1
ATOM 1005 O O . ARG A 1 133 ? 5.224 -54.462 -5.408 1.00 69.00 133 ARG A O 1
ATOM 1012 N N . GLU A 1 134 ? 5.710 -52.762 -4.033 1.00 70.75 134 GLU A N 1
ATOM 1013 C CA . GLU A 1 134 ? 7.098 -53.174 -3.836 1.00 70.75 134 GLU A CA 1
ATOM 1014 C C . GLU A 1 134 ? 7.223 -54.399 -2.920 1.00 70.75 134 GLU A C 1
ATOM 1016 O O . GLU A 1 134 ? 8.011 -55.305 -3.198 1.00 70.75 134 GLU A O 1
ATOM 1021 N N . ARG A 1 135 ? 6.368 -54.509 -1.892 1.00 73.19 135 ARG A N 1
ATOM 1022 C CA . ARG A 1 135 ? 6.253 -55.736 -1.084 1.00 73.19 135 ARG A CA 1
ATOM 1023 C C . ARG A 1 135 ? 5.734 -56.918 -1.905 1.00 73.19 135 ARG A C 1
ATOM 1025 O O . ARG A 1 135 ? 6.234 -58.028 -1.739 1.00 73.19 135 ARG A O 1
ATOM 1032 N N . GLU A 1 136 ? 4.788 -56.695 -2.817 1.00 76.69 136 GLU A N 1
ATOM 1033 C CA . GLU A 1 136 ? 4.311 -57.734 -3.741 1.00 76.69 136 GLU A CA 1
ATOM 1034 C C . GLU A 1 136 ? 5.376 -58.134 -4.771 1.00 76.69 136 GLU A C 1
ATOM 1036 O O . GLU A 1 136 ? 5.572 -59.328 -4.998 1.00 76.69 136 GLU A O 1
ATOM 1041 N N . ARG A 1 137 ? 6.131 -57.180 -5.337 1.00 75.44 137 ARG A N 1
ATOM 1042 C CA . ARG A 1 137 ? 7.268 -57.481 -6.227 1.00 75.44 137 ARG A CA 1
ATOM 1043 C C . ARG A 1 137 ? 8.361 -58.267 -5.512 1.00 75.44 137 ARG A C 1
ATOM 1045 O O . ARG A 1 137 ? 8.825 -59.256 -6.065 1.00 75.44 137 ARG A O 1
ATOM 1052 N N . ARG A 1 138 ? 8.728 -57.895 -4.281 1.00 75.56 138 ARG A N 1
ATOM 1053 C CA . ARG A 1 138 ? 9.705 -58.652 -3.479 1.00 75.56 138 ARG A CA 1
ATOM 1054 C C . ARG A 1 138 ? 9.209 -60.055 -3.142 1.00 75.56 138 ARG A C 1
ATOM 1056 O O . ARG A 1 138 ? 9.982 -60.998 -3.246 1.00 75.56 138 ARG A O 1
ATOM 1063 N N . ARG A 1 139 ? 7.923 -60.220 -2.806 1.00 78.88 139 ARG A N 1
ATOM 1064 C CA . ARG A 1 139 ? 7.334 -61.556 -2.610 1.00 78.88 139 ARG A CA 1
ATOM 1065 C C . ARG A 1 139 ? 7.398 -62.391 -3.888 1.00 78.88 139 ARG A C 1
ATOM 1067 O O . ARG A 1 139 ? 7.822 -63.538 -3.817 1.00 78.88 139 ARG A O 1
ATOM 1074 N N . ARG A 1 140 ? 7.048 -61.821 -5.047 1.00 76.62 140 ARG A N 1
ATOM 1075 C CA . ARG A 1 140 ? 7.148 -62.514 -6.346 1.00 76.62 140 ARG A CA 1
ATOM 1076 C C . ARG A 1 140 ? 8.593 -62.867 -6.708 1.00 76.62 140 ARG A C 1
ATOM 1078 O O . ARG A 1 140 ? 8.836 -63.991 -7.122 1.00 76.62 140 ARG A O 1
ATOM 1085 N N . ALA A 1 141 ? 9.542 -61.957 -6.488 1.00 74.44 141 ALA A N 1
ATOM 1086 C CA . ALA A 1 141 ? 10.963 -62.213 -6.713 1.00 74.44 141 ALA A CA 1
ATOM 1087 C C . ALA A 1 141 ? 11.494 -63.337 -5.807 1.00 74.44 141 ALA A C 1
ATOM 1089 O O . ALA A 1 141 ? 12.229 -64.199 -6.276 1.00 74.44 141 ALA A O 1
ATOM 1090 N N . ASN A 1 142 ? 11.068 -63.384 -4.540 1.00 79.69 142 ASN A N 1
ATOM 1091 C CA . ASN A 1 142 ? 11.476 -64.443 -3.618 1.00 79.69 142 ASN A CA 1
ATOM 1092 C C . ASN A 1 142 ? 10.884 -65.814 -4.002 1.00 79.69 142 ASN A C 1
ATOM 1094 O O . ASN A 1 142 ? 11.575 -66.825 -3.971 1.00 79.69 142 ASN A O 1
ATOM 1098 N N . LEU A 1 143 ? 9.617 -65.849 -4.435 1.00 76.75 143 LEU A N 1
ATOM 1099 C CA . LEU A 1 143 ? 8.982 -67.060 -4.976 1.00 76.75 143 LEU A CA 1
ATOM 1100 C C . LEU A 1 143 ? 9.673 -67.555 -6.257 1.00 76.75 143 LEU A C 1
ATOM 1102 O O . LEU A 1 143 ? 9.820 -68.760 -6.443 1.00 76.75 143 LEU A O 1
ATOM 1106 N N . GLN A 1 144 ? 10.123 -66.643 -7.120 1.00 71.75 144 GLN A N 1
ATOM 1107 C CA . GLN A 1 144 ? 10.822 -67.000 -8.353 1.00 71.75 144 GLN A CA 1
ATOM 1108 C C . GLN A 1 144 ? 12.252 -67.501 -8.098 1.00 71.75 144 GLN A C 1
ATOM 1110 O O . GLN A 1 144 ? 12.684 -68.430 -8.776 1.00 71.75 144 GLN A O 1
ATOM 1115 N N . GLY A 1 145 ? 12.947 -66.963 -7.089 1.00 66.25 145 GLY A N 1
ATOM 1116 C CA . GLY A 1 145 ? 14.237 -67.491 -6.628 1.00 66.25 145 GLY A CA 1
ATOM 1117 C C . GLY A 1 145 ? 14.122 -68.920 -6.089 1.00 66.25 145 GLY A C 1
ATOM 1118 O O . GLY A 1 145 ? 14.829 -69.811 -6.548 1.00 66.25 145 GLY A O 1
ATOM 1119 N N . HIS A 1 146 ? 13.145 -69.178 -5.213 1.00 66.88 146 HIS A N 1
ATOM 1120 C CA . HIS A 1 146 ? 12.913 -70.527 -4.682 1.00 66.88 146 HIS A CA 1
ATOM 1121 C C . HIS A 1 146 ? 12.478 -71.544 -5.752 1.00 66.88 146 HIS A C 1
ATOM 1123 O O . HIS A 1 146 ? 12.825 -72.721 -5.653 1.00 66.88 146 HIS A O 1
ATOM 1129 N N . ALA A 1 147 ? 11.749 -71.116 -6.789 1.00 61.53 147 ALA A N 1
ATOM 1130 C CA . ALA A 1 147 ? 11.406 -71.985 -7.915 1.00 61.53 147 ALA A CA 1
ATOM 1131 C C . ALA A 1 147 ? 12.636 -72.349 -8.771 1.00 61.53 147 ALA A C 1
ATOM 1133 O O . ALA A 1 147 ? 12.737 -73.483 -9.232 1.00 61.53 147 ALA A O 1
ATOM 1134 N N . PHE A 1 148 ? 1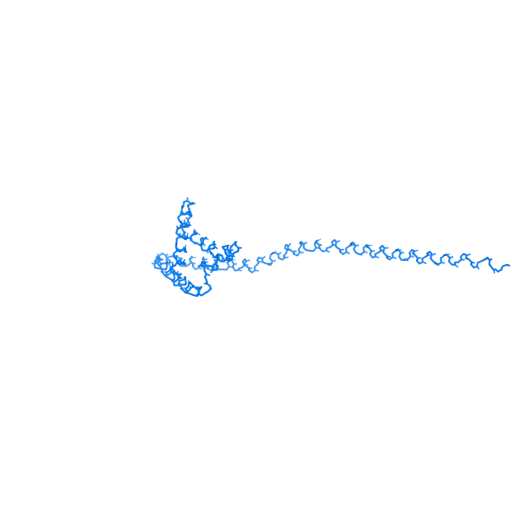3.590 -71.428 -8.950 1.00 59.53 148 PHE A N 1
ATOM 1135 C CA . PHE A 1 148 ? 14.842 -71.702 -9.667 1.00 59.53 148 PHE A CA 1
ATOM 1136 C C . PHE A 1 148 ? 15.772 -72.648 -8.891 1.00 59.53 148 PHE A C 1
ATOM 1138 O O . PHE A 1 148 ? 16.321 -73.580 -9.486 1.00 59.53 148 PHE A O 1
ATOM 1145 N N . ASP A 1 149 ? 15.881 -72.484 -7.570 1.00 58.50 149 ASP A N 1
ATOM 1146 C CA . ASP A 1 149 ? 16.682 -73.380 -6.719 1.00 58.50 149 ASP A CA 1
ATOM 1147 C C . ASP A 1 149 ? 16.138 -74.819 -6.710 1.00 58.50 149 ASP A C 1
ATOM 1149 O O . ASP A 1 149 ? 16.905 -75.787 -6.715 1.00 58.50 149 ASP A O 1
ATOM 1153 N N . GLY A 1 150 ? 14.811 -74.984 -6.776 1.00 57.81 150 GLY A N 1
ATOM 1154 C CA . GLY A 1 150 ? 14.178 -76.300 -6.882 1.00 57.81 150 GLY A CA 1
ATOM 1155 C C . GLY A 1 150 ? 14.496 -77.026 -8.195 1.00 57.81 150 GLY A C 1
ATOM 1156 O O . GLY A 1 150 ? 14.718 -78.237 -8.199 1.00 57.81 150 GLY A O 1
ATOM 1157 N N . VAL A 1 151 ? 14.577 -76.309 -9.318 1.00 58.62 151 VAL A N 1
ATOM 1158 C CA . VAL A 1 151 ? 14.815 -76.922 -10.638 1.00 58.62 151 VAL A CA 1
ATOM 1159 C C . VAL A 1 151 ? 16.277 -77.348 -10.810 1.00 58.62 151 VAL A C 1
ATOM 1161 O O . VAL A 1 151 ? 16.541 -78.438 -11.325 1.00 58.62 151 VAL A O 1
ATOM 1164 N N . HIS A 1 152 ? 17.236 -76.566 -10.306 1.00 53.47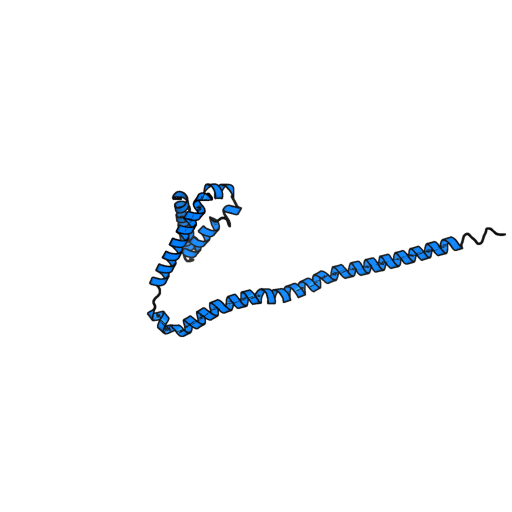 152 HIS A N 1
ATOM 1165 C CA . HIS A 1 152 ? 18.657 -76.925 -10.395 1.00 53.47 152 HIS A CA 1
ATOM 1166 C C . HIS A 1 152 ? 19.033 -78.138 -9.529 1.00 53.47 152 HIS A C 1
ATOM 1168 O O . HIS A 1 152 ? 19.872 -78.945 -9.939 1.00 53.47 152 HIS A O 1
ATOM 1174 N N . HIS A 1 153 ? 18.377 -78.339 -8.381 1.00 52.25 153 HIS A N 1
ATOM 1175 C CA . HIS A 1 153 ? 18.626 -79.519 -7.546 1.00 52.25 153 HIS A CA 1
ATOM 1176 C C . HIS A 1 153 ? 18.020 -80.815 -8.107 1.00 52.25 153 HIS A C 1
ATOM 1178 O O . HIS A 1 153 ? 18.579 -81.894 -7.888 1.00 52.25 153 HIS A O 1
ATOM 1184 N N . HIS A 1 154 ? 16.919 -80.737 -8.861 1.00 52.78 154 HIS A N 1
ATOM 1185 C 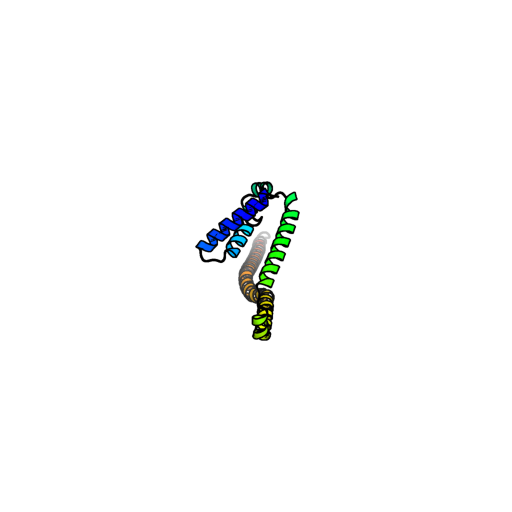CA . HIS A 1 154 ? 16.306 -81.917 -9.478 1.00 52.78 154 HIS A CA 1
ATOM 1186 C C . HIS A 1 154 ? 16.972 -82.329 -10.803 1.00 52.78 154 HIS A C 1
ATOM 1188 O O . HIS A 1 154 ? 17.041 -83.527 -11.081 1.00 52.78 154 HIS A O 1
ATOM 1194 N N . ALA A 1 155 ? 17.557 -81.393 -11.562 1.00 53.47 155 ALA A N 1
ATOM 1195 C CA . ALA A 1 155 ? 18.278 -81.707 -12.801 1.00 53.47 155 ALA A CA 1
ATOM 1196 C C . ALA A 1 155 ? 19.615 -82.448 -12.569 1.00 53.47 155 ALA A C 1
ATOM 1198 O O . ALA A 1 155 ? 20.001 -83.291 -13.372 1.00 53.47 155 ALA A O 1
ATOM 1199 N N . PHE A 1 156 ? 20.293 -82.238 -11.433 1.00 51.84 156 PHE A N 1
ATOM 1200 C CA . PHE A 1 156 ? 21.551 -82.943 -11.122 1.00 51.84 156 PHE A CA 1
ATOM 1201 C C . PHE A 1 156 ? 21.377 -84.349 -10.525 1.00 51.84 156 PHE A C 1
ATOM 1203 O O . PHE A 1 156 ? 22.362 -85.079 -10.372 1.00 51.84 156 PHE A O 1
ATOM 1210 N N . ARG A 1 157 ? 20.147 -84.760 -10.180 1.00 56.03 157 ARG A N 1
ATOM 1211 C CA . ARG A 1 157 ? 19.883 -86.090 -9.600 1.00 56.03 157 ARG A CA 1
ATOM 1212 C C . ARG A 1 157 ? 19.557 -87.160 -10.651 1.00 56.03 157 ARG A C 1
ATOM 1214 O O . ARG A 1 157 ? 19.640 -88.342 -10.329 1.00 56.03 157 ARG A O 1
ATOM 1221 N N . GLY A 1 158 ? 19.228 -86.758 -11.882 1.00 50.56 158 GLY A N 1
ATOM 1222 C CA . GLY A 1 158 ? 18.911 -87.666 -12.992 1.00 50.56 158 GLY A CA 1
ATOM 1223 C C . GLY A 1 158 ? 20.132 -88.297 -13.674 1.00 50.56 158 GLY A C 1
ATOM 1224 O O . GLY A 1 158 ? 20.071 -89.454 -14.068 1.00 50.56 158 GLY A O 1
ATOM 1225 N N . GLU A 1 159 ? 21.268 -87.597 -13.738 1.00 52.94 159 GLU A N 1
ATOM 1226 C CA . GLU A 1 159 ? 22.411 -88.019 -14.572 1.00 52.94 159 GLU A CA 1
ATOM 1227 C C . GLU A 1 159 ? 23.370 -89.022 -13.892 1.00 52.94 159 GLU A C 1
ATOM 1229 O O . GLU A 1 159 ? 24.187 -89.674 -14.539 1.00 52.94 159 GLU A O 1
ATOM 1234 N N . ARG A 1 160 ? 23.316 -89.170 -12.560 1.00 54.25 160 ARG A N 1
ATOM 1235 C CA . ARG A 1 160 ? 24.261 -90.026 -11.806 1.00 54.25 160 ARG A CA 1
ATOM 1236 C C . ARG A 1 160 ? 23.760 -91.443 -11.530 1.00 54.25 160 ARG A C 1
ATOM 1238 O O . ARG A 1 160 ? 24.373 -92.146 -10.727 1.00 54.25 160 ARG A O 1
ATOM 1245 N N . ARG A 1 161 ? 22.665 -91.875 -12.162 1.00 56.31 161 ARG A N 1
ATOM 1246 C CA . ARG A 1 161 ? 22.130 -93.235 -11.978 1.00 56.31 161 ARG A CA 1
ATOM 1247 C C . ARG A 1 161 ? 22.421 -94.193 -13.139 1.00 56.31 161 ARG A C 1
ATOM 1249 O O . ARG A 1 161 ? 22.118 -95.369 -12.993 1.00 56.31 161 ARG A O 1
ATOM 1256 N N . ASP A 1 162 ? 23.071 -93.730 -14.210 1.00 55.25 162 ASP A N 1
ATOM 1257 C CA . ASP A 1 162 ? 23.236 -94.515 -15.448 1.00 55.25 162 ASP A CA 1
ATOM 1258 C C . ASP A 1 162 ? 24.699 -94.738 -15.894 1.00 55.25 162 ASP A C 1
ATOM 1260 O O . ASP A 1 162 ? 24.972 -95.121 -17.023 1.00 55.25 162 ASP A O 1
ATOM 1264 N N . ARG A 1 163 ? 25.685 -94.504 -15.011 1.00 56.28 163 ARG A N 1
ATOM 1265 C CA . ARG A 1 163 ? 27.122 -94.640 -15.353 1.00 56.28 163 ARG A CA 1
ATOM 1266 C C . ARG A 1 163 ? 27.930 -95.579 -14.454 1.00 56.28 163 ARG A C 1
ATOM 1268 O O . ARG A 1 163 ? 29.147 -95.440 -14.357 1.00 56.28 163 ARG A O 1
ATOM 1275 N N . ARG A 1 164 ? 27.262 -96.507 -13.762 1.00 51.62 164 ARG A N 1
ATOM 1276 C CA . ARG A 1 164 ? 27.903 -97.616 -13.023 1.00 51.62 164 ARG A CA 1
ATOM 1277 C C . ARG A 1 164 ? 27.069 -98.902 -13.094 1.00 51.62 164 ARG A C 1
ATOM 1279 O O . ARG A 1 164 ? 26.765 -99.508 -12.067 1.00 51.62 164 ARG A O 1
ATOM 1286 N N . ARG A 1 165 ? 26.683 -99.283 -14.309 1.00 47.31 165 ARG A N 1
ATOM 1287 C CA . ARG A 1 165 ? 26.583 -100.690 -14.705 1.00 47.31 165 ARG A CA 1
ATOM 1288 C C . ARG A 1 165 ? 27.679 -100.961 -15.720 1.00 47.31 165 ARG A C 1
ATOM 1290 O O . ARG A 1 165 ? 28.003 -100.004 -16.458 1.00 47.31 165 ARG A O 1
#